Protein AF-A0A820NTY5-F1 (afdb_monomer_lite)

Radius of gyration: 14.05 Å; chains: 1; bounding box: 36×32×34 Å

Foldseek 3Di:
DPPQPKDKAFDAQQDDPPDDPVQKWKDQQNDTFAWPDDDRGITITRDDPADPPVQVPDPPRHVDPFGWIWMGGNNDIDTRGTDDDDPDPPPD

Sequence (92 aa):
QPYTNQLIIQGINLTTIGHTKNDIIVYIGCDLCTIIHLQNDKLICQPPFYRPEKYLKTKLCYNSEHPTITVSIDNIHTHVGFMIYPKNLILL

pLDDT: mean 76.5, std 15.68, range [35.03, 92.5]

Organism: NCBI:txid433720

InterPro domains:
  IPR002909 IPT domain [PF01833] (6-51)

Structure (mmCIF, N/CA/C/O backbone):
data_AF-A0A820NTY5-F1
#
_entry.id   AF-A0A820NTY5-F1
#
loop_
_atom_site.group_PDB
_atom_site.id
_atom_site.type_symbol
_atom_site.label_atom_id
_atom_site.label_alt_id
_atom_site.label_comp_id
_atom_site.label_asym_id
_atom_site.label_entity_id
_atom_site.label_seq_id
_atom_site.pdbx_PDB_ins_code
_atom_site.Cartn_x
_atom_site.Cartn_y
_atom_site.Cartn_z
_atom_site.occupancy
_atom_site.B_iso_or_equiv
_atom_site.auth_seq_id
_atom_site.auth_comp_id
_atom_site.auth_asym_id
_atom_site.auth_atom_id
_atom_site.pdbx_PDB_model_num
ATOM 1 N N . GLN A 1 1 ? 11.337 -21.836 4.932 1.00 35.03 1 GLN A N 1
ATOM 2 C CA . GLN A 1 1 ? 10.281 -20.848 5.253 1.00 35.03 1 GLN A CA 1
ATOM 3 C C . GLN A 1 1 ? 10.245 -19.846 4.112 1.00 35.03 1 GLN A C 1
ATOM 5 O O . GLN A 1 1 ? 11.312 -19.348 3.780 1.00 35.03 1 GLN A O 1
ATOM 10 N N . PRO A 1 2 ? 9.103 -19.583 3.456 1.00 38.84 2 PRO A N 1
ATOM 11 C CA . PRO A 1 2 ? 9.056 -18.514 2.469 1.00 38.84 2 PRO A CA 1
ATOM 12 C C . PRO A 1 2 ? 9.215 -17.184 3.212 1.00 38.84 2 PRO A C 1
ATOM 14 O O . PRO A 1 2 ? 8.427 -16.875 4.104 1.00 38.84 2 PRO A O 1
ATOM 17 N N . TYR A 1 3 ? 10.264 -16.431 2.890 1.00 41.81 3 TYR A N 1
ATOM 18 C CA . TYR A 1 3 ? 10.484 -15.085 3.405 1.00 41.81 3 TYR A CA 1
ATOM 19 C C . TYR A 1 3 ? 9.306 -14.201 2.978 1.00 41.81 3 TYR A C 1
ATOM 21 O O . TYR A 1 3 ? 9.202 -13.788 1.824 1.00 41.81 3 TYR A O 1
ATOM 29 N N . THR A 1 4 ? 8.363 -13.950 3.883 1.00 53.22 4 THR A N 1
ATOM 30 C CA . THR A 1 4 ? 7.281 -13.001 3.629 1.00 53.22 4 THR A CA 1
ATOM 31 C C . THR A 1 4 ? 7.850 -11.600 3.782 1.00 53.22 4 THR A C 1
ATOM 33 O O . THR A 1 4 ? 7.997 -11.110 4.900 1.00 53.22 4 THR A O 1
ATOM 36 N N . ASN A 1 5 ? 8.189 -10.966 2.658 1.00 73.69 5 ASN A N 1
ATOM 37 C CA . ASN A 1 5 ? 8.482 -9.536 2.594 1.00 73.69 5 ASN A CA 1
ATOM 38 C C . ASN A 1 5 ? 7.216 -8.786 3.016 1.00 73.69 5 ASN A C 1
ATOM 40 O O . ASN A 1 5 ? 6.370 -8.532 2.171 1.00 73.69 5 ASN A O 1
ATOM 44 N N . GLN A 1 6 ? 7.036 -8.520 4.306 1.00 87.38 6 GLN A N 1
ATOM 45 C CA . GLN A 1 6 ? 5.918 -7.740 4.831 1.00 87.38 6 GLN A CA 1
ATOM 46 C C . GLN A 1 6 ? 6.375 -6.301 5.038 1.00 87.38 6 GLN A C 1
ATOM 48 O O . GLN A 1 6 ? 7.465 -6.057 5.555 1.00 87.38 6 GLN A O 1
ATOM 53 N N . LEU A 1 7 ? 5.532 -5.348 4.656 1.00 88.69 7 LEU A N 1
ATOM 54 C CA . LEU A 1 7 ? 5.734 -3.940 4.962 1.00 88.69 7 LEU A CA 1
ATOM 55 C C . LEU A 1 7 ? 4.955 -3.604 6.233 1.00 88.69 7 LEU A C 1
ATOM 57 O O . LEU A 1 7 ? 3.740 -3.794 6.282 1.00 88.69 7 LEU A O 1
ATOM 61 N N . ILE A 1 8 ? 5.659 -3.101 7.245 1.00 91.94 8 ILE A N 1
ATOM 62 C CA . ILE A 1 8 ? 5.070 -2.633 8.500 1.00 91.94 8 ILE A CA 1
ATOM 63 C C . ILE A 1 8 ? 5.083 -1.106 8.482 1.00 91.94 8 ILE A C 1
ATOM 65 O O . ILE A 1 8 ? 6.147 -0.495 8.400 1.00 91.94 8 ILE A O 1
ATOM 69 N N . ILE A 1 9 ? 3.905 -0.498 8.573 1.00 90.81 9 ILE A N 1
ATOM 70 C CA . ILE A 1 9 ? 3.706 0.948 8.648 1.00 90.81 9 ILE A CA 1
ATOM 71 C C . ILE A 1 9 ? 3.226 1.272 10.062 1.00 90.81 9 ILE A C 1
ATOM 73 O O . ILE A 1 9 ? 2.179 0.789 10.490 1.00 90.81 9 ILE A O 1
ATOM 77 N N . GLN A 1 10 ? 4.017 2.057 10.791 1.00 91.56 10 GLN A N 1
ATOM 78 C CA . GLN A 1 10 ? 3.691 2.522 12.140 1.00 91.56 10 GLN A CA 1
ATOM 79 C C . GLN A 1 10 ? 2.917 3.839 12.061 1.00 91.56 10 GLN A C 1
ATOM 81 O O . GLN A 1 10 ? 3.223 4.691 11.225 1.00 91.56 10 GLN A O 1
ATOM 86 N N . GLY A 1 11 ? 1.928 4.009 12.931 1.00 86.94 11 GLY A N 1
ATOM 87 C CA . GLY A 1 11 ? 1.082 5.194 12.969 1.00 86.94 11 GLY A CA 1
ATOM 88 C C . GLY A 1 11 ? 0.362 5.347 14.303 1.00 86.94 11 GLY A C 1
ATOM 89 O O . GLY A 1 11 ? 0.622 4.631 15.264 1.00 86.94 11 GLY A O 1
ATOM 90 N N . ILE A 1 12 ? -0.552 6.308 14.358 1.00 85.75 12 ILE A N 1
ATOM 91 C CA . ILE A 1 12 ? -1.430 6.532 15.507 1.00 85.75 12 ILE A CA 1
ATOM 92 C C . ILE A 1 12 ? -2.864 6.656 15.008 1.00 85.75 12 ILE A C 1
ATOM 94 O O . ILE A 1 12 ? -3.101 7.280 13.976 1.00 85.75 12 ILE A O 1
ATOM 98 N N . ASN A 1 13 ? -3.810 6.078 15.750 1.00 82.38 13 ASN A N 1
ATOM 99 C CA . ASN A 1 13 ? -5.244 6.130 15.449 1.00 82.38 13 ASN A CA 1
ATOM 100 C C . ASN A 1 13 ? -5.607 5.615 14.045 1.00 82.38 13 ASN A C 1
ATOM 102 O O . ASN A 1 13 ? -6.492 6.157 13.390 1.00 82.38 13 ASN A O 1
ATOM 106 N N . LEU A 1 14 ? -4.936 4.553 13.588 1.00 78.75 14 LEU A N 1
ATOM 107 C CA . LEU A 1 14 ? -5.222 3.911 12.299 1.00 78.75 14 LEU A CA 1
ATOM 108 C C . LEU A 1 14 ? -6.576 3.187 12.288 1.00 78.75 14 LEU A C 1
ATOM 110 O O . LEU A 1 14 ? -7.115 2.904 11.223 1.00 78.75 14 LEU A O 1
ATOM 114 N N . THR A 1 15 ? -7.131 2.884 13.463 1.00 75.31 15 THR A N 1
ATOM 115 C CA . THR A 1 15 ? -8.470 2.311 13.621 1.00 75.31 15 THR A CA 1
ATOM 116 C C . THR A 1 15 ? -9.250 3.152 14.622 1.00 75.31 15 THR A C 1
ATOM 118 O O . THR A 1 15 ? -8.988 3.080 15.821 1.00 75.31 15 THR A O 1
ATOM 121 N N . THR A 1 16 ? -10.218 3.942 14.166 1.00 68.19 16 THR A N 1
ATOM 122 C CA . THR A 1 16 ? -11.202 4.574 15.061 1.00 68.19 16 THR A CA 1
ATOM 123 C C . THR A 1 16 ? -12.522 3.799 15.008 1.00 68.19 16 THR A C 1
ATOM 125 O O . THR A 1 16 ? -12.672 2.857 14.228 1.00 68.19 16 THR A O 1
ATOM 128 N N . ILE A 1 17 ? -13.486 4.168 15.858 1.00 56.53 17 ILE A N 1
ATOM 129 C CA . ILE A 1 17 ? -14.853 3.630 15.826 1.00 56.53 17 ILE A CA 1
ATOM 130 C C . ILE A 1 17 ? -15.498 4.075 14.502 1.00 56.53 17 ILE A C 1
ATOM 132 O O . ILE A 1 17 ? -16.098 5.142 14.429 1.00 56.53 17 ILE A O 1
ATOM 136 N N . GLY A 1 18 ? -15.314 3.287 13.443 1.00 60.41 18 GLY A N 1
ATOM 137 C CA . GLY A 1 18 ? -15.831 3.576 12.104 1.00 60.41 18 GLY A CA 1
ATOM 138 C C . GLY A 1 18 ? -14.897 3.168 10.966 1.00 60.41 18 GLY A C 1
ATOM 139 O O . GLY A 1 18 ? -15.400 2.739 9.934 1.00 60.41 18 GLY A O 1
ATOM 140 N N . HIS A 1 19 ? -13.573 3.217 11.160 1.00 67.75 19 HIS A N 1
ATOM 141 C CA . HIS A 1 19 ? -12.627 2.793 10.121 1.00 67.75 19 HIS A CA 1
ATOM 142 C C . HIS A 1 19 ? -12.322 1.306 10.228 1.00 67.75 19 HIS A C 1
ATOM 144 O O . HIS A 1 19 ? -11.821 0.794 11.234 1.00 67.75 19 HIS A O 1
ATOM 150 N N . THR A 1 20 ? -12.607 0.615 9.142 1.00 71.69 20 THR A N 1
ATOM 151 C CA . THR A 1 20 ? -12.277 -0.777 8.909 1.00 71.69 20 THR A CA 1
ATOM 152 C C . THR A 1 20 ? -11.129 -0.880 7.912 1.00 71.69 20 THR A C 1
ATOM 154 O O . THR A 1 20 ? -10.703 0.084 7.281 1.00 71.69 20 THR A O 1
ATOM 157 N N . LYS A 1 21 ? -10.628 -2.099 7.722 1.00 72.69 21 LYS A N 1
ATOM 158 C CA . LYS A 1 21 ? -9.589 -2.406 6.732 1.00 72.69 21 LYS A CA 1
ATOM 159 C C . LYS A 1 21 ? -9.933 -1.931 5.310 1.00 72.69 21 LYS A C 1
ATOM 161 O O . LYS A 1 21 ? -9.018 -1.698 4.531 1.00 72.69 21 LYS A O 1
ATOM 166 N N . ASN A 1 22 ? -11.217 -1.810 4.975 1.00 79.19 22 ASN A N 1
ATOM 167 C CA . ASN A 1 22 ? -11.669 -1.409 3.642 1.00 79.19 22 ASN A CA 1
ATOM 168 C C . ASN A 1 22 ? -11.531 0.098 3.391 1.00 79.19 22 ASN A C 1
ATOM 170 O O . ASN A 1 22 ? -11.495 0.514 2.237 1.00 79.19 22 ASN A O 1
ATOM 174 N N . ASP A 1 23 ? -11.418 0.887 4.456 1.00 84.62 23 ASP A N 1
ATOM 175 C CA . ASP A 1 23 ? -11.312 2.347 4.388 1.00 84.62 23 ASP A CA 1
ATOM 176 C C . ASP A 1 23 ? -9.855 2.801 4.217 1.00 84.62 23 ASP A C 1
ATOM 178 O O . ASP A 1 23 ? -9.580 3.980 3.997 1.00 84.62 23 ASP A O 1
ATOM 182 N N . ILE A 1 24 ? -8.917 1.849 4.293 1.00 89.06 24 ILE A N 1
ATOM 183 C CA . ILE A 1 24 ? -7.484 2.078 4.163 1.00 89.06 24 ILE A CA 1
ATOM 184 C C . ILE A 1 24 ? -6.978 1.417 2.888 1.00 89.06 24 ILE A C 1
ATOM 186 O O . ILE A 1 24 ? -7.092 0.207 2.697 1.00 89.06 24 ILE A O 1
ATOM 19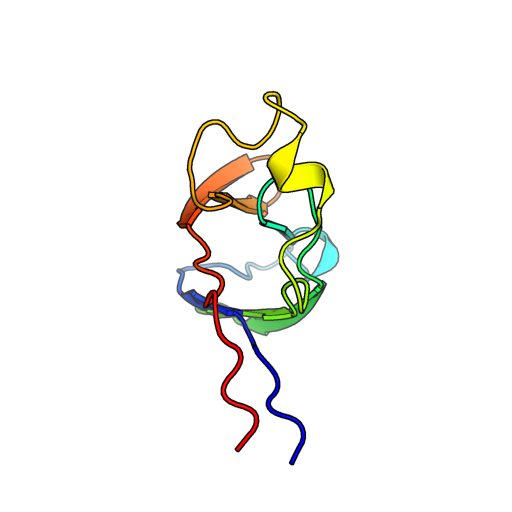0 N N . ILE A 1 25 ? -6.332 2.206 2.038 1.00 91.88 25 ILE A N 1
ATOM 191 C CA . ILE A 1 25 ? -5.677 1.719 0.829 1.00 91.88 25 ILE A CA 1
ATOM 192 C C . ILE A 1 25 ? -4.210 2.115 0.880 1.00 91.88 25 ILE A C 1
ATOM 194 O O . ILE A 1 25 ? -3.874 3.288 1.023 1.00 91.88 25 ILE A O 1
ATOM 198 N N . VAL A 1 26 ? -3.319 1.137 0.746 1.00 92.06 26 VAL A N 1
ATOM 199 C CA . VAL A 1 26 ? -1.877 1.388 0.704 1.00 92.06 26 VAL A CA 1
ATOM 200 C C . VAL A 1 26 ? -1.377 1.201 -0.714 1.00 92.06 26 VAL A C 1
ATOM 202 O O . VAL A 1 26 ? -1.544 0.136 -1.307 1.00 92.06 26 VAL A O 1
ATOM 205 N N . TYR A 1 27 ? -0.733 2.236 -1.233 1.00 90.69 27 TYR A N 1
ATOM 206 C CA . TYR A 1 27 ? -0.125 2.267 -2.548 1.00 90.69 27 TYR A CA 1
ATOM 207 C C . TYR A 1 27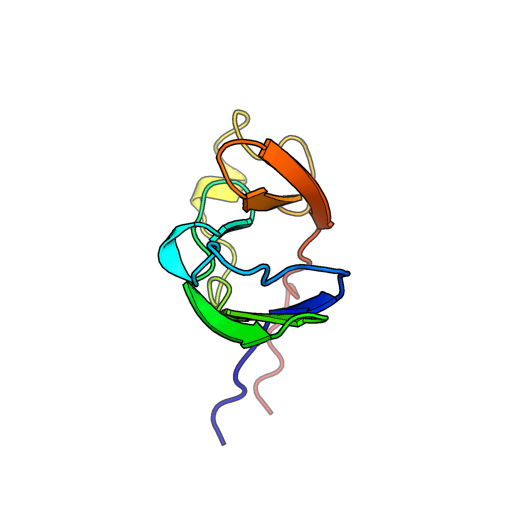 ? 1.395 2.224 -2.434 1.00 90.69 27 TYR A C 1
ATOM 209 O O . TYR A 1 27 ? 1.994 2.928 -1.621 1.00 90.69 27 TYR A O 1
ATOM 217 N N . ILE A 1 28 ? 2.019 1.420 -3.287 1.00 88.06 28 ILE A N 1
ATOM 218 C CA . ILE A 1 28 ? 3.456 1.425 -3.551 1.00 88.06 28 ILE A CA 1
ATOM 219 C C . ILE A 1 28 ? 3.606 1.932 -4.983 1.00 88.06 28 ILE A C 1
ATOM 221 O O . ILE A 1 28 ? 3.444 1.195 -5.953 1.00 88.06 28 ILE A O 1
ATOM 225 N N . GLY A 1 29 ? 3.809 3.240 -5.095 1.00 84.94 29 GLY A N 1
ATOM 226 C CA . GLY A 1 29 ? 3.571 4.044 -6.282 1.00 84.94 29 GLY A CA 1
ATOM 227 C C . GLY A 1 29 ? 2.121 3.956 -6.732 1.00 84.94 29 GLY A C 1
ATOM 228 O O . GLY A 1 29 ? 1.261 4.622 -6.177 1.00 84.94 29 GLY A O 1
ATOM 229 N N . CYS A 1 30 ? 1.859 3.119 -7.730 1.00 82.81 30 CYS A N 1
ATOM 230 C CA . CYS A 1 30 ? 0.551 2.883 -8.342 1.00 82.81 30 CYS A CA 1
ATOM 231 C C . CYS A 1 30 ? 0.117 1.411 -8.265 1.00 82.81 30 CYS A C 1
ATOM 233 O O . CYS A 1 30 ? -0.854 1.030 -8.915 1.00 82.81 30 CYS A O 1
ATOM 235 N N . ASP A 1 31 ? 0.817 0.580 -7.488 1.00 85.62 31 ASP A N 1
ATOM 236 C CA . ASP A 1 31 ? 0.351 -0.759 -7.125 1.00 85.62 31 ASP A CA 1
ATOM 237 C C . ASP A 1 31 ? -0.219 -0.798 -5.716 1.00 85.62 31 ASP A C 1
ATOM 239 O O . ASP A 1 31 ? 0.219 -0.069 -4.829 1.00 85.62 31 ASP A O 1
ATOM 243 N N . LEU A 1 32 ? -1.182 -1.691 -5.510 1.00 88.56 32 LEU A N 1
ATOM 244 C CA . LEU A 1 32 ? -1.804 -1.910 -4.213 1.00 88.56 32 LEU A CA 1
ATOM 245 C C . LEU A 1 32 ? -0.943 -2.834 -3.348 1.00 88.56 32 LEU A C 1
ATOM 247 O O . LEU A 1 32 ? -0.518 -3.906 -3.780 1.00 88.56 32 LEU A O 1
ATOM 251 N N . CYS A 1 33 ? -0.741 -2.437 -2.096 1.00 90.00 33 CYS A N 1
ATOM 252 C CA . CYS A 1 33 ? -0.213 -3.293 -1.047 1.00 90.00 33 CYS A CA 1
ATOM 253 C C . CYS A 1 33 ? -1.394 -3.950 -0.328 1.00 90.00 33 CYS A C 1
ATOM 255 O O . CYS A 1 33 ? -2.209 -3.272 0.301 1.00 90.00 33 CYS A O 1
ATOM 257 N N . THR A 1 34 ? -1.506 -5.275 -0.416 1.00 90.62 34 THR A N 1
ATOM 258 C CA . THR A 1 34 ? -2.635 -5.983 0.204 1.00 90.62 34 THR A CA 1
ATOM 259 C C . THR A 1 34 ? -2.473 -5.953 1.715 1.00 90.62 34 THR A C 1
ATOM 261 O O . THR A 1 34 ? -1.540 -6.555 2.243 1.00 90.62 34 THR A O 1
ATOM 264 N N . ILE A 1 35 ? -3.361 -5.260 2.429 1.00 91.25 35 ILE A N 1
ATOM 265 C CA . ILE A 1 35 ? -3.316 -5.213 3.894 1.00 91.25 35 ILE A CA 1
ATOM 266 C C . ILE A 1 35 ? -3.536 -6.635 4.423 1.00 91.25 35 ILE A C 1
ATOM 268 O O . ILE A 1 35 ? -4.511 -7.297 4.073 1.00 91.25 35 ILE A O 1
ATOM 272 N N . ILE A 1 36 ? -2.629 -7.117 5.264 1.00 92.00 36 ILE A N 1
AT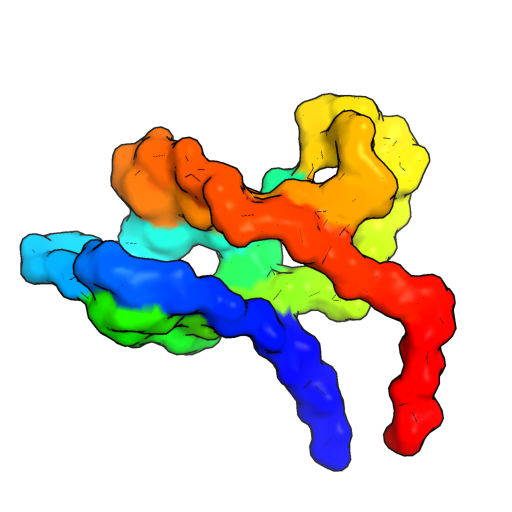OM 273 C CA . ILE A 1 36 ? -2.731 -8.413 5.944 1.00 92.00 36 ILE A CA 1
ATOM 274 C C . ILE A 1 36 ? -3.343 -8.191 7.322 1.00 92.00 36 ILE A C 1
ATOM 276 O O . ILE A 1 36 ? -4.296 -8.873 7.691 1.00 92.00 36 ILE A O 1
ATOM 280 N N . HIS A 1 37 ? -2.829 -7.196 8.047 1.00 90.25 37 HIS A N 1
ATOM 281 C CA . HIS A 1 37 ? -3.187 -6.929 9.433 1.00 90.25 37 HIS A CA 1
ATOM 282 C C . HIS A 1 37 ? -3.312 -5.431 9.684 1.00 90.25 37 HIS A C 1
ATOM 284 O O . HIS A 1 37 ? -2.534 -4.643 9.147 1.00 90.25 37 HIS A O 1
ATOM 290 N N . LEU A 1 38 ? -4.272 -5.050 10.519 1.00 89.88 38 LEU A N 1
ATOM 291 C CA . LEU A 1 38 ? -4.520 -3.668 10.908 1.00 89.88 38 LEU A CA 1
ATOM 292 C C . LEU A 1 38 ? -4.771 -3.616 12.416 1.00 89.88 38 LEU A C 1
ATOM 294 O O . LEU A 1 38 ? -5.572 -4.381 12.951 1.00 89.88 38 LEU A O 1
ATOM 298 N N . GLN A 1 39 ? -4.061 -2.722 13.090 1.00 90.06 39 GLN A N 1
ATOM 299 C CA . GLN A 1 39 ? -4.232 -2.366 14.492 1.00 90.06 39 GLN A CA 1
ATOM 300 C C . GLN A 1 39 ? -4.230 -0.845 14.614 1.00 90.06 39 GLN A C 1
ATOM 302 O O . GLN A 1 39 ? -3.909 -0.139 13.661 1.00 90.06 39 GLN A O 1
ATOM 307 N N . ASN A 1 40 ? -4.547 -0.348 15.804 1.00 88.75 40 ASN A N 1
ATOM 308 C CA . ASN A 1 40 ? -4.638 1.086 16.052 1.00 88.75 40 ASN A CA 1
ATOM 309 C C . ASN A 1 40 ? -3.324 1.846 15.806 1.00 88.75 40 ASN A C 1
ATOM 311 O O . ASN A 1 40 ? -3.338 3.013 15.424 1.00 88.75 40 ASN A O 1
ATOM 315 N N . ASP A 1 41 ? -2.195 1.186 16.035 1.00 90.06 41 ASP A N 1
ATOM 316 C CA . ASP A 1 41 ? -0.845 1.746 15.977 1.00 90.06 41 ASP A CA 1
ATOM 317 C C . ASP A 1 41 ? -0.015 1.214 14.801 1.00 90.06 41 ASP A C 1
ATOM 319 O O . ASP A 1 41 ? 1.037 1.764 14.477 1.00 90.06 41 ASP A O 1
ATOM 323 N N . LYS A 1 42 ? -0.472 0.152 14.129 1.00 91.38 42 LYS A N 1
ATOM 324 C CA . LYS A 1 42 ? 0.268 -0.436 13.012 1.00 91.38 42 LYS A CA 1
ATOM 325 C C . LYS A 1 42 ? -0.612 -1.016 11.918 1.00 91.38 42 LYS A C 1
ATOM 327 O O . LYS A 1 42 ? -1.646 -1.634 12.167 1.00 91.38 42 LYS A O 1
ATOM 332 N N . LEU A 1 43 ? -0.106 -0.928 10.698 1.00 91.81 43 LEU A N 1
ATOM 333 C CA . LEU A 1 43 ? -0.635 -1.592 9.519 1.00 91.81 43 LEU A CA 1
ATOM 334 C C . LEU A 1 43 ? 0.450 -2.490 8.924 1.00 91.81 43 LEU A C 1
ATOM 336 O O . LEU A 1 43 ? 1.597 -2.078 8.769 1.00 91.81 43 LEU A O 1
ATOM 340 N N . ILE A 1 44 ? 0.089 -3.725 8.588 1.00 92.50 44 ILE A N 1
ATOM 341 C CA . ILE A 1 44 ? 0.972 -4.676 7.912 1.00 92.50 44 ILE A CA 1
ATOM 342 C C . ILE A 1 44 ? 0.356 -5.002 6.561 1.00 92.50 44 ILE A C 1
ATOM 344 O O . ILE A 1 44 ? -0.801 -5.426 6.497 1.00 92.50 44 ILE A O 1
ATOM 348 N N . CYS A 1 45 ? 1.119 -4.848 5.485 1.00 91.88 45 CYS A N 1
ATOM 349 C CA . CYS A 1 45 ? 0.666 -5.181 4.141 1.00 91.88 45 CYS A CA 1
ATOM 350 C C . CYS A 1 45 ? 1.720 -5.968 3.354 1.00 91.88 45 CYS A C 1
ATOM 352 O O . CYS A 1 45 ? 2.910 -5.944 3.671 1.00 91.88 45 CYS A O 1
ATOM 354 N N . GLN A 1 46 ? 1.260 -6.699 2.340 1.00 91.94 46 GLN A N 1
ATOM 355 C CA . GLN A 1 46 ? 2.102 -7.450 1.422 1.00 91.94 46 GLN A CA 1
ATOM 356 C C . GLN A 1 46 ? 2.411 -6.581 0.192 1.00 91.94 46 GLN A C 1
ATOM 358 O O . GLN A 1 46 ? 1.515 -6.377 -0.636 1.00 91.94 46 GLN A O 1
ATOM 363 N N . PRO A 1 47 ? 3.637 -6.049 0.058 1.00 88.25 47 PRO A N 1
ATOM 364 C CA . PRO A 1 47 ? 4.059 -5.360 -1.145 1.00 88.25 47 PRO A CA 1
ATOM 365 C C . PRO A 1 47 ? 4.206 -6.337 -2.325 1.00 88.25 47 PRO A C 1
ATOM 367 O O . PRO A 1 47 ? 4.365 -7.548 -2.118 1.00 88.25 47 PRO A O 1
ATOM 370 N N . PRO A 1 48 ? 4.225 -5.825 -3.568 1.00 82.12 48 PRO A N 1
ATOM 371 C CA . PRO A 1 48 ? 4.660 -6.595 -4.728 1.00 82.12 48 PRO A CA 1
ATOM 372 C C . PRO A 1 48 ? 6.038 -7.236 -4.492 1.00 82.12 48 PRO A C 1
ATOM 374 O O . PRO A 1 48 ? 6.941 -6.610 -3.942 1.00 82.12 48 PRO A O 1
ATOM 377 N N . PHE A 1 49 ? 6.201 -8.497 -4.902 1.00 77.06 49 PHE A N 1
ATOM 378 C CA . PHE A 1 49 ? 7.426 -9.272 -4.644 1.00 77.06 49 PHE A CA 1
ATOM 379 C C . PHE A 1 49 ? 8.646 -8.739 -5.398 1.00 77.06 49 PHE A C 1
ATOM 381 O O . PHE A 1 49 ? 9.754 -8.682 -4.867 1.00 77.06 49 PHE A O 1
ATOM 388 N N . TYR A 1 50 ? 8.425 -8.354 -6.648 1.00 72.62 50 TYR A N 1
ATOM 389 C CA . TYR A 1 50 ? 9.426 -7.768 -7.524 1.00 72.62 50 TYR A CA 1
ATOM 390 C C . TYR A 1 50 ? 9.092 -6.305 -7.738 1.00 72.62 50 TYR A C 1
ATOM 392 O O . TYR A 1 50 ? 7.977 -5.887 -7.453 1.00 72.62 50 TYR A O 1
ATOM 400 N N . ARG A 1 51 ? 10.039 -5.537 -8.270 1.00 71.44 51 ARG A N 1
ATOM 401 C CA . ARG A 1 51 ? 9.763 -4.209 -8.811 1.00 71.44 51 ARG A CA 1
ATOM 402 C C . ARG A 1 51 ? 9.045 -4.392 -10.160 1.00 71.44 51 ARG A C 1
ATOM 404 O O . ARG A 1 51 ? 9.717 -4.834 -11.091 1.00 71.44 51 ARG A O 1
ATOM 411 N N . PRO A 1 52 ? 7.740 -4.083 -10.315 1.00 63.19 52 PRO A N 1
ATOM 412 C CA . PRO A 1 52 ? 7.090 -4.115 -11.617 1.00 63.19 52 PRO A CA 1
ATOM 413 C C . PRO A 1 52 ? 7.888 -3.383 -12.699 1.00 63.19 52 PRO A C 1
ATOM 415 O O . PRO A 1 52 ? 8.275 -2.228 -12.522 1.00 63.19 52 PRO A O 1
ATOM 418 N N . GLU A 1 53 ? 8.080 -4.020 -13.858 1.00 63.91 53 GLU A N 1
ATOM 419 C CA . GLU A 1 53 ? 8.787 -3.413 -14.997 1.00 63.91 53 GLU A CA 1
ATOM 420 C C . GLU A 1 53 ? 8.131 -2.115 -15.481 1.00 63.91 53 GLU A C 1
ATOM 422 O O . GLU A 1 53 ? 8.808 -1.223 -15.992 1.00 63.91 53 GLU A O 1
ATOM 427 N N . LYS A 1 54 ? 6.817 -1.961 -15.266 1.00 58.50 54 LYS A N 1
ATOM 428 C CA . LYS A 1 54 ? 6.097 -0.710 -15.542 1.00 58.50 54 LYS A CA 1
ATOM 429 C C . LYS A 1 54 ? 6.709 0.494 -14.808 1.00 58.50 54 LYS A C 1
ATOM 431 O O . LYS A 1 54 ? 6.701 1.594 -15.353 1.00 58.50 54 LYS A O 1
ATOM 436 N N . TYR A 1 55 ? 7.354 0.289 -13.654 1.00 57.91 55 TYR A N 1
ATOM 437 C CA . TYR A 1 55 ? 8.061 1.343 -12.911 1.00 57.91 55 TYR A CA 1
ATOM 438 C C . TYR A 1 55 ? 9.343 1.829 -13.594 1.00 57.91 55 TYR A C 1
ATOM 440 O O . TYR A 1 55 ? 9.903 2.839 -13.179 1.00 57.91 55 TYR A O 1
ATOM 448 N N . LEU A 1 56 ? 9.852 1.103 -14.592 1.00 57.91 56 LEU A N 1
ATOM 449 C CA . LEU A 1 56 ? 11.030 1.504 -15.362 1.00 57.91 56 LEU A CA 1
ATOM 450 C C . LEU A 1 56 ? 10.661 2.412 -16.544 1.00 57.91 56 LEU A C 1
ATOM 452 O O . LEU A 1 56 ? 11.541 3.057 -17.106 1.00 57.91 56 LEU A O 1
ATOM 456 N N . LYS A 1 57 ? 9.379 2.452 -16.946 1.00 54.53 57 LYS A N 1
ATOM 457 C CA . LYS A 1 57 ? 8.947 3.061 -18.218 1.00 54.53 57 LYS A CA 1
ATOM 458 C C . LYS A 1 57 ? 7.898 4.170 -18.086 1.00 54.53 57 LYS A C 1
ATOM 460 O O . LYS A 1 57 ? 7.725 4.930 -19.034 1.00 54.53 57 LYS A O 1
ATOM 465 N N . THR A 1 58 ? 7.214 4.317 -16.949 1.00 52.16 58 THR A N 1
ATOM 466 C CA . THR A 1 58 ? 6.160 5.339 -16.785 1.00 52.16 58 THR A CA 1
ATOM 467 C C . THR A 1 58 ? 6.563 6.455 -15.817 1.00 52.16 58 THR A C 1
ATOM 469 O O . THR A 1 58 ? 6.702 6.210 -14.622 1.00 52.16 58 THR A O 1
ATOM 472 N N . LYS A 1 59 ? 6.664 7.698 -16.316 1.00 54.09 59 LYS A N 1
ATOM 473 C CA . LYS A 1 59 ? 6.953 8.916 -15.523 1.00 54.09 59 LYS A CA 1
ATOM 474 C C . LYS A 1 59 ? 5.820 9.356 -14.580 1.00 54.09 59 LYS A C 1
ATOM 476 O O . LYS A 1 59 ? 6.064 10.121 -13.662 1.00 54.09 59 LYS A O 1
ATOM 481 N N . LEU A 1 60 ? 4.584 8.899 -14.791 1.00 51.81 60 LEU A N 1
ATOM 482 C CA . LEU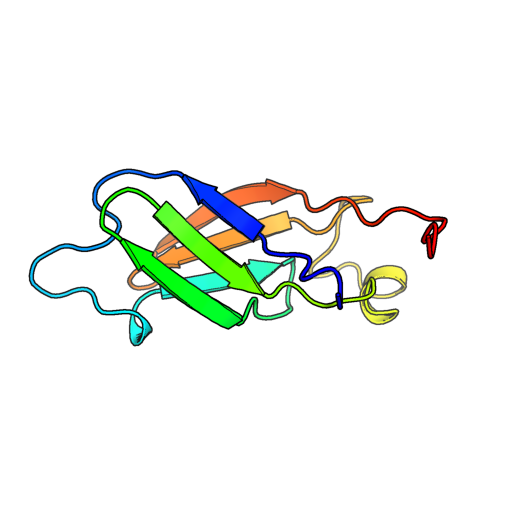 A 1 60 ? 3.400 9.479 -14.132 1.00 51.81 60 LEU A CA 1
ATOM 483 C C . LEU A 1 60 ? 3.251 9.134 -12.640 1.00 51.81 60 LEU A C 1
ATOM 485 O O . LEU A 1 60 ? 2.634 9.894 -11.907 1.00 51.81 60 LEU A O 1
ATOM 489 N N . CYS A 1 61 ? 3.834 8.026 -12.186 1.00 53.88 61 CYS A N 1
ATOM 490 C CA . CYS A 1 61 ? 3.710 7.537 -10.808 1.00 53.88 61 CYS A CA 1
ATOM 491 C C . CYS A 1 61 ? 5.066 7.424 -10.079 1.00 53.88 61 CYS A C 1
ATOM 493 O O . CYS A 1 61 ? 5.110 7.020 -8.920 1.00 53.88 61 CYS A O 1
ATOM 495 N N . TYR A 1 62 ? 6.183 7.710 -10.765 1.00 57.91 62 TYR A N 1
ATOM 496 C CA . TYR A 1 62 ? 7.530 7.296 -10.340 1.00 57.91 62 TYR A CA 1
ATOM 497 C C . TYR A 1 62 ? 8.605 8.300 -10.778 1.00 57.91 62 TYR A C 1
ATOM 499 O O . TYR A 1 62 ? 9.502 7.974 -11.551 1.00 57.91 62 TYR A O 1
ATOM 507 N N . ASN A 1 63 ? 8.528 9.535 -10.279 1.00 54.12 63 ASN A N 1
ATOM 508 C CA . ASN A 1 63 ? 9.588 10.533 -10.490 1.00 54.12 63 ASN A CA 1
ATOM 509 C C . ASN A 1 63 ? 10.866 10.251 -9.668 1.00 54.12 63 ASN A C 1
ATOM 511 O O . ASN A 1 63 ? 11.836 10.996 -9.783 1.00 54.12 63 ASN A O 1
ATOM 515 N N . SER A 1 64 ? 10.887 9.192 -8.851 1.00 60.03 64 SER A N 1
ATOM 516 C CA . SER A 1 64 ? 12.020 8.793 -8.012 1.00 60.03 64 SER A CA 1
ATOM 517 C C . SER A 1 64 ? 12.498 7.375 -8.319 1.00 60.03 64 SER A C 1
ATOM 519 O O . SER A 1 64 ? 11.726 6.503 -8.720 1.00 60.03 64 SER A O 1
ATOM 521 N N . GLU A 1 65 ? 13.788 7.124 -8.079 1.00 67.44 65 GLU A N 1
ATOM 522 C CA . GLU A 1 65 ? 14.422 5.805 -8.235 1.00 67.44 65 GLU A CA 1
ATOM 523 C C . GLU A 1 65 ? 13.676 4.697 -7.471 1.00 67.44 65 GLU A C 1
ATOM 525 O O . GLU A 1 65 ? 13.640 3.545 -7.919 1.00 67.44 65 GLU A O 1
ATOM 530 N N . HIS A 1 66 ? 13.033 5.060 -6.360 1.00 77.69 66 HIS A N 1
ATOM 531 C CA . HIS A 1 66 ? 12.263 4.185 -5.485 1.00 77.69 66 HIS A CA 1
ATOM 532 C C . HIS A 1 66 ? 10.770 4.542 -5.530 1.00 77.69 66 HIS A C 1
ATOM 534 O O . HIS A 1 66 ? 10.447 5.731 -5.474 1.00 77.69 66 HIS A O 1
ATOM 540 N N . PRO A 1 67 ? 9.848 3.566 -5.616 1.00 81.69 67 PRO A N 1
ATOM 541 C CA . PRO A 1 67 ? 8.415 3.839 -5.539 1.00 81.69 67 PRO A CA 1
ATOM 542 C C . PRO A 1 67 ? 8.026 4.425 -4.176 1.00 81.69 67 PRO A C 1
ATOM 544 O O . PRO A 1 67 ? 8.452 3.925 -3.131 1.00 81.69 67 PRO A O 1
ATOM 547 N N . THR A 1 68 ? 7.210 5.478 -4.198 1.00 87.31 68 THR A N 1
ATOM 548 C CA . THR A 1 68 ? 6.636 6.118 -3.008 1.00 87.31 68 THR A CA 1
ATOM 549 C C . THR A 1 68 ? 5.657 5.185 -2.312 1.00 87.31 68 THR A C 1
ATOM 551 O O . THR A 1 68 ? 4.944 4.430 -2.960 1.00 87.31 68 THR A O 1
ATOM 554 N N . ILE A 1 69 ? 5.579 5.248 -0.994 1.00 89.62 69 ILE A N 1
ATOM 555 C CA . ILE A 1 69 ? 4.561 4.560 -0.209 1.00 89.62 69 ILE A CA 1
ATOM 556 C C . ILE A 1 69 ? 3.547 5.619 0.204 1.00 89.62 69 ILE A C 1
ATOM 558 O O . ILE A 1 69 ? 3.885 6.588 0.891 1.00 89.62 69 ILE A O 1
ATOM 562 N N . THR A 1 70 ? 2.306 5.436 -0.225 1.00 91.44 70 THR A N 1
ATOM 563 C CA . THR A 1 70 ? 1.201 6.344 0.072 1.00 91.44 70 THR A CA 1
ATOM 564 C C . THR A 1 70 ? 0.101 5.567 0.766 1.00 91.44 70 THR A C 1
ATOM 566 O O . THR A 1 70 ? -0.373 4.558 0.253 1.00 91.44 70 THR A O 1
ATOM 569 N N . VAL A 1 71 ? -0.320 6.042 1.930 1.00 91.31 71 VAL A N 1
ATOM 570 C CA . VAL A 1 71 ? -1.470 5.499 2.651 1.00 91.31 71 VAL A CA 1
ATOM 571 C C . VAL A 1 71 ? -2.646 6.431 2.410 1.00 91.31 71 VAL A C 1
ATOM 573 O O . VAL A 1 71 ? -2.521 7.643 2.573 1.00 91.31 71 VAL A O 1
ATOM 576 N N . SER A 1 72 ? -3.768 5.871 1.982 1.00 90.56 72 SER A N 1
ATOM 577 C CA . SER A 1 72 ? -5.027 6.573 1.791 1.00 90.56 72 SER A CA 1
ATOM 578 C C . SER A 1 72 ? -6.023 6.107 2.841 1.00 90.56 72 SER A C 1
ATOM 580 O O . SER A 1 72 ? -6.250 4.905 2.946 1.00 90.56 72 SER A O 1
ATOM 582 N N . ILE A 1 73 ? -6.579 7.039 3.613 1.00 87.81 73 ILE A N 1
ATOM 583 C CA . ILE A 1 73 ? -7.636 6.791 4.603 1.00 87.81 73 ILE A CA 1
ATOM 584 C C . ILE A 1 73 ? -8.733 7.817 4.326 1.00 87.81 73 ILE A C 1
ATOM 586 O O . ILE A 1 73 ? -8.437 9.009 4.296 1.00 87.81 73 ILE A O 1
ATOM 590 N N . ASP A 1 74 ? -9.957 7.377 4.035 1.00 83.56 74 ASP A N 1
ATOM 591 C CA . ASP A 1 74 ? -11.093 8.254 3.687 1.00 83.56 74 ASP A CA 1
ATOM 592 C C . ASP A 1 74 ? -10.782 9.292 2.588 1.00 83.56 74 ASP A C 1
ATOM 594 O O . ASP A 1 74 ? -11.135 10.468 2.686 1.00 83.56 74 ASP A O 1
ATOM 598 N N . ASN A 1 75 ? -10.076 8.876 1.531 1.00 82.00 75 ASN A N 1
ATOM 599 C CA . ASN A 1 75 ? -9.577 9.741 0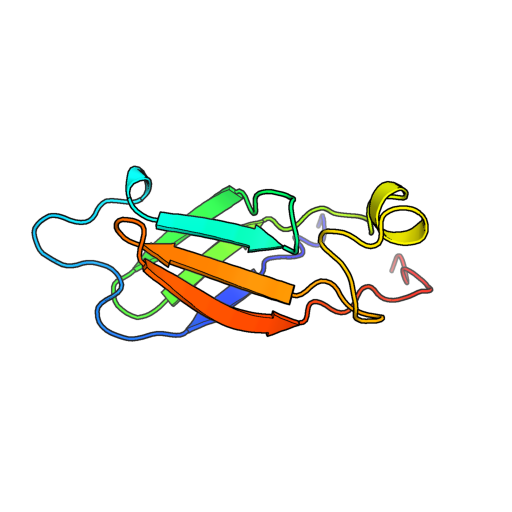.446 1.00 82.00 75 ASN A CA 1
ATOM 600 C C . ASN A 1 75 ? -8.525 10.792 0.859 1.00 82.00 75 ASN A C 1
ATOM 602 O O . ASN A 1 75 ? -8.107 11.603 0.031 1.00 82.00 75 ASN A O 1
ATOM 606 N N . ILE A 1 76 ? -8.035 10.775 2.101 1.00 85.56 76 ILE A N 1
ATOM 607 C CA . ILE A 1 76 ? -6.871 11.562 2.514 1.00 85.56 76 ILE A CA 1
ATOM 608 C C . ILE A 1 76 ? -5.620 10.753 2.197 1.00 85.56 76 ILE A C 1
ATOM 610 O O . ILE A 1 76 ? -5.446 9.645 2.699 1.00 85.56 76 ILE A O 1
ATOM 614 N N . HIS A 1 77 ? -4.743 11.302 1.359 1.00 89.31 77 HIS A N 1
ATOM 615 C CA . HIS A 1 77 ? -3.517 10.641 0.920 1.00 89.31 77 HIS A CA 1
ATOM 616 C C . HIS A 1 77 ? -2.300 11.187 1.667 1.00 89.31 77 HIS A C 1
ATOM 618 O O . HIS A 1 77 ? -1.964 12.364 1.544 1.00 89.31 77 HIS A O 1
ATOM 624 N N . THR A 1 78 ? -1.594 10.310 2.374 1.00 88.88 78 THR A N 1
ATOM 625 C CA . THR A 1 78 ? -0.382 10.648 3.122 1.00 88.88 78 THR A CA 1
ATOM 626 C C . THR A 1 78 ? 0.806 9.883 2.562 1.00 88.88 78 THR A C 1
ATOM 628 O O . THR A 1 78 ? 0.789 8.657 2.456 1.00 88.88 78 THR A O 1
ATOM 631 N N . HIS A 1 79 ? 1.865 10.607 2.211 1.00 90.75 79 HIS A N 1
ATOM 632 C CA . HIS A 1 79 ? 3.153 10.014 1.869 1.00 90.75 79 HIS A CA 1
ATOM 633 C C . HIS A 1 79 ? 3.881 9.574 3.146 1.00 90.75 79 HIS A C 1
ATOM 635 O O . HIS A 1 79 ? 4.109 10.396 4.032 1.00 90.75 79 HIS A O 1
ATOM 641 N N . VAL A 1 80 ? 4.268 8.299 3.228 1.00 90.50 80 VAL A N 1
ATOM 642 C CA . VAL A 1 80 ? 4.893 7.718 4.434 1.00 90.50 80 VAL A CA 1
ATOM 643 C C . VAL A 1 80 ? 6.322 7.217 4.210 1.00 90.50 80 VAL A C 1
ATOM 645 O O . VAL A 1 80 ? 6.988 6.833 5.167 1.00 90.50 80 VAL A O 1
ATOM 648 N N . GLY A 1 81 ? 6.823 7.226 2.971 1.00 89.44 81 GLY A N 1
ATOM 649 C CA . GLY A 1 81 ? 8.205 6.846 2.674 1.00 89.44 81 GLY A CA 1
ATOM 650 C C . GLY A 1 81 ? 8.402 6.304 1.264 1.00 89.44 81 GLY A C 1
ATOM 651 O O . GLY A 1 81 ? 7.575 6.512 0.383 1.00 89.44 81 GLY A O 1
ATOM 652 N N . PHE A 1 82 ? 9.496 5.571 1.061 1.00 86.94 82 PHE A N 1
ATOM 653 C CA . PHE A 1 82 ? 9.842 4.942 -0.214 1.00 86.94 82 PHE A CA 1
ATOM 654 C C . PHE A 1 82 ? 10.190 3.470 -0.005 1.00 86.94 82 PHE A C 1
ATOM 656 O O . PHE A 1 82 ? 10.785 3.109 1.010 1.00 86.94 82 PHE A O 1
ATOM 663 N N . MET A 1 83 ? 9.859 2.622 -0.977 1.00 84.25 83 MET A N 1
ATOM 664 C CA . MET A 1 83 ? 10.219 1.207 -0.943 1.00 84.25 83 MET A CA 1
ATOM 665 C C . MET A 1 83 ? 11.478 0.942 -1.770 1.00 84.25 83 MET A C 1
ATOM 667 O O . MET A 1 83 ? 11.535 1.238 -2.964 1.00 84.25 83 MET A O 1
ATOM 671 N N . ILE A 1 84 ? 12.479 0.326 -1.145 1.00 80.62 84 ILE A N 1
ATOM 672 C CA . ILE A 1 84 ? 13.720 -0.076 -1.808 1.00 80.62 84 ILE A CA 1
ATOM 673 C C . ILE A 1 84 ? 13.628 -1.559 -2.159 1.00 80.62 84 ILE A C 1
ATOM 675 O O . ILE A 1 84 ? 13.438 -2.403 -1.288 1.00 80.62 84 ILE A O 1
ATOM 679 N N . TYR A 1 85 ? 13.792 -1.869 -3.444 1.00 76.00 85 TYR A N 1
ATOM 680 C CA . TYR A 1 85 ? 13.917 -3.242 -3.921 1.00 76.00 85 TYR A CA 1
ATOM 681 C C . TYR A 1 85 ? 15.405 -3.579 -4.064 1.00 76.00 85 TYR A C 1
ATOM 683 O O . TYR A 1 85 ? 16.103 -2.875 -4.805 1.00 76.00 85 TYR A O 1
ATOM 691 N N . PRO A 1 86 ? 15.918 -4.619 -3.385 1.00 68.75 86 PRO A N 1
ATOM 692 C CA . PRO A 1 86 ? 17.300 -5.038 -3.569 1.00 68.75 86 PRO A CA 1
ATOM 693 C C . PRO A 1 86 ? 17.507 -5.513 -5.013 1.00 68.75 86 PRO A C 1
ATOM 695 O O . PRO A 1 86 ? 16.717 -6.298 -5.534 1.00 68.75 86 PRO A O 1
ATOM 698 N N . LYS A 1 87 ? 18.574 -5.035 -5.669 1.00 61.66 87 LYS A N 1
ATOM 699 C CA . LYS A 1 87 ? 18.912 -5.429 -7.053 1.00 61.66 87 LYS A CA 1
ATOM 700 C C . LYS A 1 87 ? 19.266 -6.917 -7.163 1.00 61.66 87 LYS A C 1
ATOM 702 O O . LYS A 1 87 ? 18.992 -7.526 -8.188 1.00 61.66 87 LYS A O 1
ATOM 707 N N . ASN A 1 88 ? 19.814 -7.488 -6.090 1.00 56.44 88 ASN A N 1
ATOM 708 C CA . ASN A 1 88 ? 20.152 -8.900 -5.985 1.00 56.44 88 ASN A CA 1
ATOM 709 C C . ASN A 1 88 ? 19.318 -9.514 -4.858 1.00 56.44 88 ASN A C 1
ATOM 711 O O . ASN A 1 88 ? 19.524 -9.194 -3.687 1.00 56.44 88 ASN A O 1
ATOM 715 N N . LEU A 1 89 ? 18.374 -10.385 -5.206 1.00 53.47 89 LEU A N 1
ATOM 716 C CA . LEU A 1 89 ? 17.728 -11.261 -4.235 1.00 53.47 89 LEU A CA 1
ATOM 717 C C . LEU A 1 89 ? 18.758 -12.303 -3.802 1.00 53.47 89 LEU A C 1
ATOM 719 O O . LEU A 1 89 ? 19.109 -13.189 -4.578 1.00 53.47 89 LEU A O 1
ATOM 723 N N . ILE A 1 90 ? 19.257 -12.187 -2.572 1.00 51.06 90 ILE A N 1
ATOM 724 C CA . ILE A 1 90 ? 19.980 -13.291 -1.944 1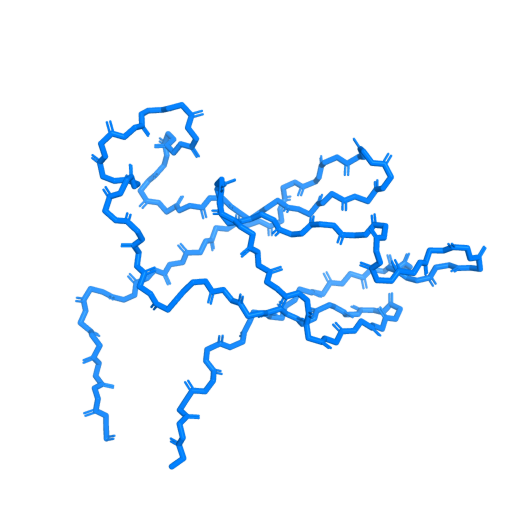.00 51.06 90 ILE A CA 1
ATOM 725 C C . ILE A 1 90 ? 18.910 -14.305 -1.542 1.00 51.06 90 ILE A C 1
ATOM 727 O O . ILE A 1 90 ? 18.232 -14.143 -0.530 1.00 51.06 90 ILE A O 1
ATOM 731 N N . LEU A 1 91 ? 18.707 -15.308 -2.391 1.00 49.16 91 LEU A N 1
ATOM 732 C CA . LEU A 1 91 ? 18.001 -16.523 -2.010 1.00 49.16 91 LEU A CA 1
ATOM 733 C C . LEU A 1 91 ? 18.966 -17.319 -1.126 1.00 49.16 91 LEU A C 1
ATOM 735 O O . LEU A 1 91 ? 19.915 -17.910 -1.639 1.00 49.16 91 LEU A O 1
ATOM 739 N N . LEU A 1 92 ? 18.771 -17.219 0.190 1.00 44.22 92 LEU A N 1
ATOM 740 C CA . LEU A 1 92 ? 19.427 -18.068 1.187 1.00 44.22 92 LEU A CA 1
ATOM 741 C C . LEU A 1 92 ? 18.766 -19.448 1.226 1.00 44.22 92 LEU A C 1
ATOM 743 O O . LEU A 1 92 ? 17.512 -19.495 1.181 1.00 44.22 92 LEU A O 1
#

Secondary structure (DSSP, 8-state):
------EEEE-SSSS-TT--GGGEEEEETTEEEEEEEE-SSEEEEE--SS--GGGGT-TTS-SSSSPEEEEEETTEEEEEEEPPPPSS----